Protein AF-A0A3D0D3C8-F1 (afdb_monomer)

Sequence (111 aa):
MSIRLHAALQASDAPSAVHELEALLAEWPAEREQAAIHYALSCLQSDSERFLPHAARAAQLYRDVYQQTGMIEYRQYYEELTGIILADPPALPPPPEVVTTHTVDLEALLA

Structure (mmCIF, N/CA/C/O backbone):
data_AF-A0A3D0D3C8-F1
#
_entry.id   AF-A0A3D0D3C8-F1
#
loop_
_atom_site.group_PDB
_atom_site.id
_atom_site.type_symbol
_atom_site.label_atom_id
_atom_site.label_alt_id
_atom_site.label_comp_id
_atom_site.label_asym_id
_atom_site.label_entity_id
_atom_site.label_seq_id
_atom_site.pdbx_PDB_ins_code
_atom_site.Cartn_x
_atom_site.Cartn_y
_atom_site.Cartn_z
_atom_site.occupancy
_atom_site.B_iso_or_equiv
_atom_site.auth_seq_id
_atom_site.auth_comp_id
_atom_site.auth_asym_id
_atom_site.auth_atom_id
_atom_site.pdbx_PDB_model_num
ATOM 1 N N . MET A 1 1 ? 2.293 -7.209 6.110 1.00 53.44 1 MET A N 1
ATOM 2 C CA . MET A 1 1 ? 3.209 -7.331 4.952 1.00 53.44 1 MET A CA 1
ATOM 3 C C . MET A 1 1 ? 3.513 -8.809 4.725 1.00 53.44 1 MET A C 1
ATOM 5 O O . MET A 1 1 ? 3.899 -9.472 5.679 1.00 53.44 1 MET A O 1
ATOM 9 N N . SER A 1 2 ? 3.260 -9.356 3.531 1.00 59.09 2 SER A N 1
ATOM 10 C CA . SER A 1 2 ? 3.400 -10.801 3.271 1.00 59.09 2 SER A CA 1
ATOM 11 C C . SER A 1 2 ? 4.872 -11.186 3.068 1.00 59.09 2 SER A C 1
ATOM 13 O O . SER A 1 2 ? 5.560 -10.572 2.257 1.00 59.09 2 SER A O 1
ATOM 15 N N . ILE A 1 3 ? 5.352 -12.212 3.781 1.00 59.50 3 ILE A N 1
ATOM 16 C CA . ILE A 1 3 ? 6.746 -12.716 3.756 1.00 59.50 3 ILE A CA 1
ATOM 17 C C . ILE A 1 3 ? 7.234 -12.994 2.323 1.00 59.50 3 ILE A C 1
ATOM 19 O O . ILE A 1 3 ? 8.406 -12.805 2.008 1.00 59.50 3 ILE A O 1
ATOM 23 N N . ARG A 1 4 ? 6.318 -13.383 1.430 1.00 57.03 4 ARG A N 1
ATOM 24 C CA . ARG A 1 4 ? 6.607 -13.676 0.019 1.00 57.03 4 ARG A CA 1
ATOM 25 C C . ARG A 1 4 ? 7.023 -12.447 -0.789 1.00 57.03 4 ARG A C 1
ATOM 27 O O . ARG A 1 4 ? 7.911 -12.560 -1.621 1.00 57.03 4 ARG A O 1
ATOM 34 N N . LEU A 1 5 ? 6.444 -11.279 -0.502 1.00 64.00 5 LEU A N 1
ATOM 35 C CA . LEU A 1 5 ? 6.816 -10.025 -1.163 1.00 64.00 5 LEU A CA 1
ATOM 36 C C . LEU A 1 5 ? 8.250 -9.623 -0.795 1.00 64.00 5 LEU A C 1
ATOM 38 O O . LEU A 1 5 ? 9.022 -9.195 -1.643 1.00 64.00 5 LEU A O 1
ATOM 42 N N . HIS A 1 6 ? 8.621 -9.818 0.472 1.00 64.44 6 HIS A N 1
ATOM 43 C CA . HIS A 1 6 ? 9.976 -9.545 0.944 1.00 64.44 6 HIS A CA 1
ATOM 44 C C . HIS A 1 6 ? 10.996 -10.518 0.337 1.00 64.44 6 HIS A C 1
ATOM 46 O O . HIS A 1 6 ? 12.092 -10.108 -0.026 1.00 64.44 6 HIS A O 1
ATOM 52 N N . ALA A 1 7 ? 10.617 -11.790 0.176 1.00 59.72 7 ALA A N 1
ATOM 53 C CA . ALA A 1 7 ? 11.455 -12.789 -0.479 1.00 59.72 7 ALA A CA 1
ATOM 54 C C . ALA A 1 7 ? 11.702 -12.466 -1.965 1.00 59.72 7 ALA A C 1
ATOM 56 O O . ALA A 1 7 ? 12.848 -12.525 -2.402 1.00 59.72 7 ALA A O 1
ATOM 57 N N . ALA A 1 8 ? 10.665 -12.064 -2.711 1.00 61.88 8 ALA A N 1
ATOM 58 C CA . ALA A 1 8 ? 10.795 -11.662 -4.118 1.00 61.88 8 ALA A CA 1
ATOM 59 C C . ALA A 1 8 ? 11.694 -10.421 -4.285 1.00 61.88 8 ALA A C 1
ATOM 61 O O . ALA A 1 8 ? 12.558 -10.376 -5.155 1.00 61.88 8 ALA A O 1
ATOM 62 N N . LEU A 1 9 ? 11.559 -9.435 -3.390 1.00 65.12 9 LEU A N 1
ATOM 63 C CA . LEU A 1 9 ? 12.373 -8.214 -3.421 1.00 65.12 9 LEU A CA 1
ATOM 64 C C . LEU A 1 9 ? 13.853 -8.436 -3.059 1.00 65.12 9 LEU A C 1
ATOM 66 O O . LEU A 1 9 ? 14.688 -7.628 -3.454 1.00 65.12 9 LEU A O 1
ATOM 70 N N . GLN A 1 10 ? 14.199 -9.490 -2.310 1.00 65.19 10 GLN A N 1
ATOM 71 C CA . GLN A 1 10 ? 15.587 -9.758 -1.899 1.00 65.19 10 GLN A CA 1
ATOM 72 C C . GLN A 1 10 ? 16.373 -10.671 -2.852 1.00 65.19 10 GLN A C 1
ATOM 74 O O . GLN A 1 10 ? 17.597 -10.735 -2.741 1.00 65.19 10 GLN A O 1
ATOM 79 N N . ALA A 1 11 ? 15.706 -11.382 -3.764 1.00 59.28 11 ALA A N 1
ATOM 80 C CA . ALA A 1 11 ? 16.341 -12.409 -4.595 1.00 59.28 11 ALA A CA 1
ATOM 81 C C . ALA A 1 11 ? 16.587 -11.992 -6.057 1.00 59.28 11 ALA A C 1
ATOM 83 O O . ALA A 1 11 ? 17.329 -12.683 -6.756 1.00 59.28 11 ALA A O 1
ATOM 84 N N . SER A 1 12 ? 15.999 -10.883 -6.513 1.00 60.97 12 SER A N 1
ATOM 85 C CA . SER A 1 12 ? 15.850 -10.598 -7.945 1.00 60.97 12 SER A CA 1
ATOM 86 C C . SER A 1 12 ? 16.556 -9.309 -8.375 1.00 60.97 12 SER A C 1
ATOM 88 O O . SER A 1 12 ? 16.616 -8.327 -7.632 1.00 60.97 12 SER A O 1
ATOM 90 N N . ASP A 1 13 ? 17.088 -9.294 -9.602 1.00 75.12 13 ASP A N 1
ATOM 91 C CA . ASP A 1 13 ? 17.476 -8.041 -10.251 1.00 75.12 13 ASP A CA 1
ATOM 92 C C . ASP A 1 13 ? 16.228 -7.176 -10.524 1.00 75.12 13 ASP A C 1
ATOM 94 O O . ASP A 1 13 ? 15.104 -7.678 -10.599 1.00 75.12 13 ASP A O 1
ATOM 98 N N . ALA A 1 14 ? 16.397 -5.851 -10.620 1.00 72.56 14 ALA A N 1
ATOM 99 C CA . ALA A 1 14 ? 15.264 -4.923 -10.712 1.00 72.56 14 ALA A CA 1
ATOM 100 C C . ALA A 1 14 ? 14.261 -5.263 -11.844 1.00 72.56 14 ALA A C 1
ATOM 102 O O . ALA A 1 14 ? 13.056 -5.175 -11.600 1.00 72.56 14 ALA A O 1
ATOM 103 N N . PRO A 1 15 ? 14.689 -5.694 -13.050 1.00 78.06 15 PRO A N 1
ATOM 104 C CA . PRO A 1 15 ? 13.762 -6.116 -14.100 1.00 78.06 15 PRO A CA 1
ATOM 105 C C . PRO A 1 15 ? 12.967 -7.382 -13.753 1.00 78.06 15 PRO A C 1
ATOM 107 O O . PRO A 1 15 ? 11.762 -7.420 -14.008 1.00 78.06 15 PRO A O 1
ATOM 110 N N . SER A 1 16 ? 13.604 -8.399 -13.161 1.00 81.81 16 SER A N 1
ATOM 111 C CA . SER A 1 16 ? 12.911 -9.639 -12.778 1.00 81.81 16 SER A CA 1
ATOM 112 C C . SER A 1 16 ? 11.934 -9.397 -11.631 1.00 81.81 16 SER A C 1
ATOM 114 O O . SER A 1 16 ? 10.804 -9.878 -11.678 1.00 81.81 16 SER A O 1
ATOM 116 N N . ALA A 1 17 ? 12.314 -8.562 -10.659 1.00 82.25 17 ALA A N 1
ATOM 117 C CA . ALA A 1 17 ? 11.433 -8.166 -9.564 1.00 82.25 17 ALA A CA 1
ATOM 118 C C . ALA A 1 17 ? 10.166 -7.456 -10.075 1.00 82.25 17 ALA A C 1
ATOM 120 O O . ALA A 1 17 ? 9.064 -7.762 -9.625 1.00 82.25 17 ALA A O 1
ATOM 121 N N . VAL A 1 18 ? 10.295 -6.546 -11.050 1.00 86.44 18 VAL A N 1
ATOM 122 C CA . VAL A 1 18 ? 9.131 -5.890 -11.674 1.00 86.44 18 VAL A CA 1
ATOM 123 C C . VAL A 1 18 ? 8.224 -6.915 -12.350 1.00 86.44 18 VAL A C 1
ATOM 125 O O . VAL A 1 18 ? 7.013 -6.869 -12.148 1.00 86.44 18 VAL A O 1
ATOM 128 N N . HIS A 1 19 ? 8.792 -7.857 -13.107 1.00 86.62 19 HIS A N 1
ATOM 129 C CA . HIS A 1 19 ? 8.007 -8.880 -13.797 1.00 86.62 19 HIS A CA 1
ATOM 130 C C . HIS A 1 19 ? 7.235 -9.785 -12.823 1.00 86.62 19 HIS A C 1
ATOM 132 O O . HIS A 1 19 ? 6.050 -10.049 -13.027 1.00 86.62 19 HIS A O 1
ATOM 138 N N . GLU A 1 20 ? 7.878 -10.219 -11.736 1.00 87.62 20 GLU A N 1
ATOM 139 C CA . GLU A 1 20 ? 7.231 -11.016 -10.689 1.00 87.62 20 GLU A CA 1
ATOM 140 C C . GLU A 1 20 ? 6.102 -10.243 -9.994 1.00 87.62 20 GLU A C 1
ATOM 142 O O . GLU A 1 20 ? 5.015 -10.779 -9.783 1.00 87.62 20 GLU A O 1
ATOM 147 N N . LEU A 1 21 ? 6.323 -8.966 -9.673 1.00 88.31 21 LEU A N 1
ATOM 148 C CA . LEU A 1 21 ? 5.308 -8.117 -9.047 1.00 88.31 21 LEU A CA 1
ATOM 149 C C . LEU A 1 21 ? 4.117 -7.852 -9.978 1.00 88.31 21 LEU A C 1
ATOM 151 O O . LEU A 1 21 ? 2.973 -7.883 -9.528 1.00 88.31 21 LEU A O 1
ATOM 155 N N . GLU A 1 22 ? 4.359 -7.631 -11.272 1.00 89.38 22 GLU A N 1
ATOM 156 C CA . GLU A 1 22 ? 3.294 -7.507 -12.275 1.00 89.38 22 GLU A CA 1
ATOM 157 C C . GLU A 1 22 ? 2.475 -8.807 -12.387 1.00 89.38 22 GLU A C 1
ATOM 159 O O . GLU A 1 22 ? 1.247 -8.748 -12.476 1.00 89.38 22 GLU A O 1
ATOM 164 N N . ALA A 1 23 ? 3.115 -9.979 -12.309 1.00 90.50 23 ALA A N 1
ATOM 165 C CA . ALA A 1 23 ? 2.410 -11.263 -12.285 1.00 90.50 23 ALA A CA 1
ATOM 166 C C . ALA A 1 23 ? 1.549 -11.430 -11.017 1.00 90.50 23 ALA A C 1
ATOM 168 O O . ALA A 1 23 ? 0.394 -11.858 -11.099 1.00 90.50 23 ALA A O 1
ATOM 169 N N . LEU A 1 24 ? 2.069 -11.022 -9.854 1.00 90.12 24 LEU A N 1
ATOM 170 C CA . LEU A 1 24 ? 1.340 -11.083 -8.584 1.00 90.12 24 LEU A CA 1
ATOM 171 C C . LEU A 1 24 ? 0.085 -10.198 -8.568 1.00 90.12 24 LEU A C 1
ATOM 173 O O . LEU A 1 24 ? -0.891 -10.563 -7.913 1.00 90.12 24 LEU A O 1
ATOM 177 N N . LEU A 1 25 ? 0.056 -9.082 -9.312 1.00 90.12 25 LEU A N 1
ATOM 178 C CA . LEU A 1 25 ? -1.155 -8.253 -9.440 1.00 90.12 25 LEU A CA 1
ATOM 179 C C . LEU A 1 25 ? -2.334 -9.019 -10.054 1.00 90.12 25 LEU A C 1
ATOM 181 O O . LEU A 1 25 ? -3.483 -8.764 -9.692 1.00 90.12 25 LEU A O 1
ATOM 185 N N . ALA A 1 26 ? -2.062 -9.940 -10.981 1.00 88.88 26 ALA A N 1
ATOM 186 C CA . ALA 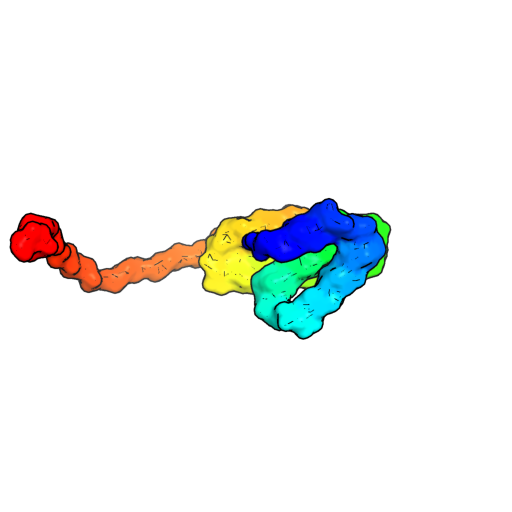A 1 26 ? -3.096 -10.755 -11.613 1.00 88.88 26 ALA A CA 1
ATOM 187 C C . ALA A 1 26 ? -3.553 -11.909 -10.710 1.00 88.88 26 ALA A C 1
ATOM 189 O O . ALA A 1 26 ? -4.718 -12.305 -10.748 1.00 88.88 26 ALA A O 1
ATOM 190 N N . GLU A 1 27 ? -2.643 -12.447 -9.901 1.00 92.06 27 GLU A N 1
ATOM 191 C CA . GLU A 1 27 ? -2.929 -13.588 -9.036 1.00 92.06 27 GLU A CA 1
ATOM 192 C C . GLU A 1 27 ? -3.671 -13.170 -7.760 1.00 92.06 27 GLU A C 1
ATOM 194 O O . GLU A 1 27 ? -4.510 -13.924 -7.261 1.00 92.06 27 GLU A O 1
ATOM 199 N N . TRP A 1 28 ? -3.348 -12.001 -7.193 1.00 90.44 28 TRP A N 1
ATOM 200 C CA . TRP A 1 28 ? -3.796 -11.601 -5.855 1.00 90.44 28 TRP A CA 1
ATOM 201 C C . TRP A 1 28 ? -4.738 -10.387 -5.928 1.00 90.44 28 TRP A C 1
ATOM 203 O O . TRP A 1 28 ? -4.288 -9.239 -5.932 1.00 90.44 28 TRP A O 1
ATOM 213 N N . PRO A 1 29 ? -6.067 -10.610 -5.964 1.00 89.19 29 PRO A N 1
ATOM 214 C CA . PRO A 1 29 ? -7.040 -9.546 -6.207 1.00 89.19 29 PRO A CA 1
ATOM 215 C C . PRO A 1 29 ? -7.411 -8.729 -4.962 1.00 89.19 29 PRO A C 1
ATOM 217 O O . PRO A 1 29 ? -8.131 -7.741 -5.073 1.00 89.19 29 PRO A O 1
ATOM 220 N N . ALA A 1 30 ? -6.993 -9.154 -3.771 1.00 90.12 30 ALA A N 1
ATOM 221 C CA . ALA A 1 30 ? -7.403 -8.519 -2.527 1.00 90.12 30 ALA A CA 1
ATOM 222 C C . ALA A 1 30 ? -6.713 -7.153 -2.327 1.00 90.12 30 ALA A C 1
ATOM 224 O O . ALA A 1 30 ? -5.542 -6.968 -2.654 1.00 90.12 30 ALA A O 1
ATOM 225 N N . GLU A 1 31 ? -7.461 -6.174 -1.801 1.00 89.06 31 GLU A N 1
ATOM 226 C CA . GLU A 1 31 ? -7.056 -4.757 -1.774 1.00 89.06 31 GLU A CA 1
ATOM 227 C C . GLU A 1 31 ? -5.742 -4.523 -1.018 1.00 89.06 31 GLU A C 1
ATOM 229 O O . GLU A 1 31 ? -4.916 -3.712 -1.435 1.00 89.06 31 GLU A O 1
ATOM 234 N N . ARG A 1 32 ? -5.521 -5.261 0.078 1.00 89.00 32 ARG A N 1
ATOM 235 C CA . ARG A 1 32 ? -4.317 -5.138 0.915 1.00 89.00 32 ARG A CA 1
ATOM 236 C C . ARG A 1 32 ? -3.079 -5.640 0.180 1.00 89.00 32 ARG A C 1
ATOM 238 O O . ARG A 1 32 ? -2.021 -5.014 0.243 1.00 89.00 32 ARG A O 1
ATOM 245 N N . GLU A 1 33 ? -3.213 -6.770 -0.500 1.00 90.88 33 GLU A N 1
ATOM 246 C CA . GLU A 1 33 ? -2.180 -7.379 -1.324 1.00 90.88 33 GLU A CA 1
ATOM 247 C C . GLU A 1 33 ? -1.858 -6.483 -2.520 1.00 90.88 33 GLU A C 1
ATOM 249 O O . GLU A 1 33 ? -0.688 -6.168 -2.740 1.00 90.88 33 GLU A O 1
ATOM 254 N N . GLN A 1 34 ? -2.879 -5.987 -3.225 1.00 93.94 34 GLN A N 1
ATOM 255 C CA . GLN A 1 34 ? -2.690 -5.051 -4.333 1.00 93.94 34 GLN A CA 1
ATOM 256 C C . GLN A 1 34 ? -1.986 -3.766 -3.886 1.00 93.94 34 GLN A C 1
ATOM 258 O O . GLN A 1 34 ? -1.061 -3.321 -4.568 1.00 93.94 34 GLN A O 1
ATOM 263 N N . ALA A 1 35 ? -2.360 -3.190 -2.736 1.00 93.06 35 ALA A N 1
ATOM 264 C CA . ALA A 1 35 ? -1.711 -1.992 -2.200 1.00 93.06 35 ALA A CA 1
ATOM 265 C C . ALA A 1 35 ? -0.209 -2.218 -1.989 1.00 93.06 35 ALA A C 1
ATOM 267 O O . ALA A 1 35 ? 0.612 -1.414 -2.430 1.00 93.06 35 ALA A O 1
ATOM 268 N N . ALA A 1 36 ? 0.149 -3.352 -1.380 1.00 91.56 36 ALA A N 1
ATOM 269 C CA . ALA A 1 36 ? 1.537 -3.710 -1.113 1.00 91.56 36 ALA A CA 1
ATOM 270 C C . ALA A 1 36 ? 2.344 -3.964 -2.398 1.00 91.56 36 ALA A C 1
ATOM 272 O O . ALA A 1 36 ? 3.508 -3.571 -2.475 1.00 91.56 36 ALA A O 1
ATOM 273 N N . ILE A 1 37 ? 1.739 -4.587 -3.414 1.00 92.38 37 ILE A N 1
ATOM 274 C CA . ILE A 1 37 ? 2.407 -4.856 -4.695 1.00 92.38 37 ILE A CA 1
ATOM 275 C C . ILE A 1 37 ? 2.624 -3.554 -5.480 1.00 92.38 37 ILE A C 1
ATOM 277 O O . ILE A 1 37 ? 3.731 -3.303 -5.957 1.00 92.38 37 ILE A O 1
ATOM 281 N N . HIS A 1 38 ? 1.610 -2.685 -5.572 1.00 93.00 38 HIS A N 1
ATOM 282 C CA . HIS A 1 38 ? 1.756 -1.366 -6.198 1.00 93.00 38 HIS A CA 1
ATOM 283 C C . HIS A 1 38 ? 2.787 -0.495 -5.468 1.00 93.00 38 HIS A C 1
ATOM 285 O O . HIS A 1 38 ? 3.586 0.180 -6.115 1.00 93.00 38 HIS A O 1
ATOM 291 N N . TYR A 1 39 ? 2.817 -0.556 -4.136 1.00 91.38 39 TYR A N 1
ATOM 292 C CA . TYR A 1 39 ? 3.828 0.122 -3.333 1.00 91.38 39 TYR A CA 1
ATOM 293 C C . TYR A 1 39 ? 5.240 -0.367 -3.681 1.00 91.38 39 TYR A C 1
ATOM 295 O O . TYR A 1 39 ? 6.102 0.438 -4.030 1.00 91.38 39 TYR A O 1
ATOM 303 N N . ALA A 1 40 ? 5.45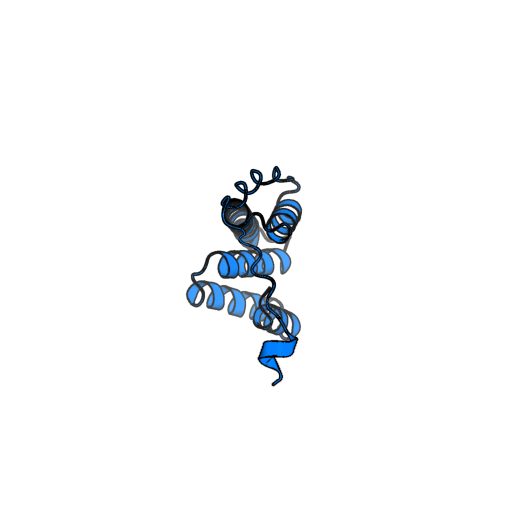5 -1.685 -3.694 1.00 90.00 40 ALA A N 1
ATOM 304 C CA . ALA A 1 40 ? 6.744 -2.276 -4.046 1.00 90.00 40 ALA A CA 1
ATOM 305 C C . ALA A 1 40 ? 7.200 -1.880 -5.461 1.00 90.00 40 ALA A C 1
ATOM 307 O O . ALA A 1 40 ? 8.356 -1.506 -5.651 1.00 90.00 40 ALA A O 1
ATOM 308 N N . LEU A 1 41 ? 6.282 -1.886 -6.435 1.00 89.19 41 LEU A N 1
ATOM 309 C CA . LEU A 1 41 ? 6.554 -1.431 -7.803 1.00 89.19 41 LEU A CA 1
ATOM 310 C C . LEU A 1 41 ? 6.978 0.043 -7.852 1.00 89.19 41 LEU A C 1
ATOM 312 O O . LEU A 1 41 ? 7.874 0.385 -8.618 1.00 89.19 41 LEU A O 1
ATOM 316 N N . SER A 1 42 ? 6.391 0.903 -7.015 1.00 88.50 42 SER A N 1
ATOM 317 C CA . SER A 1 42 ? 6.788 2.315 -6.939 1.00 88.50 42 SER A CA 1
ATOM 318 C C . SER A 1 42 ? 8.176 2.523 -6.321 1.00 88.50 42 SER A C 1
ATOM 320 O O . SER A 1 42 ? 8.910 3.404 -6.760 1.00 88.50 42 SER A O 1
ATOM 322 N N . CYS A 1 43 ? 8.573 1.683 -5.359 1.00 85.00 43 CYS A N 1
ATOM 323 C CA . CYS A 1 43 ? 9.876 1.780 -4.698 1.00 85.00 43 CYS A CA 1
ATOM 324 C C . CYS A 1 43 ? 11.045 1.298 -5.572 1.00 85.00 43 CYS A C 1
ATOM 326 O O . CYS A 1 43 ? 12.175 1.733 -5.365 1.00 85.00 43 CYS A O 1
ATOM 328 N N . LEU A 1 44 ? 10.807 0.384 -6.520 1.00 80.00 44 LEU A N 1
ATOM 329 C CA . LEU A 1 44 ? 11.880 -0.207 -7.329 1.00 80.00 44 LEU A CA 1
ATOM 330 C C . LEU A 1 44 ? 12.491 0.773 -8.340 1.00 80.00 44 LEU A C 1
ATOM 332 O O . LEU A 1 44 ? 13.670 0.637 -8.666 1.00 80.00 44 LEU A O 1
ATOM 336 N N . GLN A 1 45 ? 11.722 1.747 -8.839 1.00 68.88 45 GLN A N 1
ATOM 337 C CA . GLN A 1 45 ? 12.207 2.778 -9.765 1.00 68.88 45 GLN A CA 1
ATOM 338 C C . GLN A 1 45 ? 11.426 4.090 -9.603 1.00 68.88 45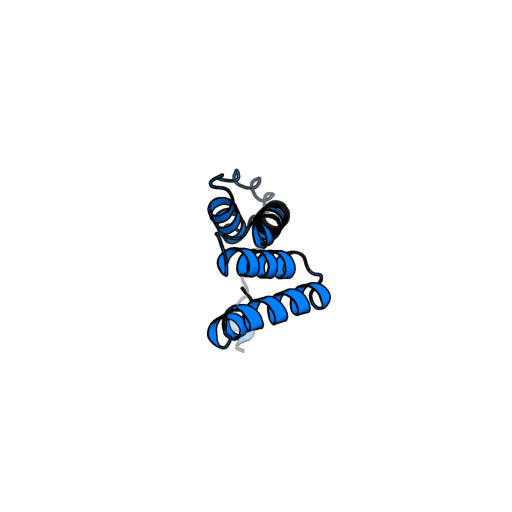 GLN A C 1
ATOM 340 O O . GLN A 1 45 ? 10.594 4.446 -10.439 1.00 68.88 45 GLN A O 1
ATOM 345 N N . SER A 1 46 ? 11.740 4.836 -8.543 1.00 63.41 46 SER A N 1
ATOM 346 C CA . SER A 1 46 ? 11.070 6.096 -8.185 1.00 63.41 46 SER A CA 1
ATOM 347 C C . SER A 1 46 ? 11.182 7.216 -9.234 1.00 63.41 46 SER A C 1
ATOM 349 O O . SER A 1 46 ? 10.416 8.170 -9.173 1.00 63.41 46 SER A O 1
ATOM 351 N N . ASP A 1 47 ? 12.115 7.109 -10.188 1.00 66.19 47 ASP A N 1
ATOM 352 C CA . ASP A 1 47 ? 12.434 8.154 -11.181 1.00 66.19 47 ASP A CA 1
ATOM 353 C C . ASP A 1 47 ? 11.851 7.882 -12.583 1.00 66.19 47 ASP A C 1
ATOM 355 O O . ASP A 1 47 ? 12.049 8.661 -13.515 1.00 66.19 47 ASP A O 1
ATOM 359 N N . SER A 1 48 ? 11.146 6.759 -12.777 1.00 71.44 48 SER A N 1
ATOM 360 C CA . SER A 1 48 ? 10.556 6.435 -14.079 1.00 71.44 48 SER A CA 1
ATOM 361 C C . SER A 1 48 ? 9.081 6.822 -14.121 1.00 71.44 48 SER A C 1
ATOM 363 O O . SER A 1 48 ? 8.282 6.342 -13.315 1.00 71.44 48 SER A O 1
ATOM 365 N N . GLU A 1 49 ? 8.685 7.599 -15.133 1.00 81.12 49 GLU A N 1
ATOM 366 C CA . GLU A 1 49 ? 7.279 7.960 -15.384 1.00 81.12 49 GLU A CA 1
ATOM 367 C C . GLU A 1 49 ? 6.363 6.728 -15.483 1.00 81.12 49 GLU A C 1
ATOM 369 O O . GLU A 1 49 ? 5.178 6.798 -15.156 1.00 81.12 49 GLU A O 1
ATOM 374 N N . ARG A 1 50 ? 6.929 5.571 -15.858 1.00 81.38 50 ARG A N 1
ATOM 375 C CA . ARG A 1 50 ? 6.241 4.274 -15.882 1.00 81.38 50 ARG A CA 1
ATOM 376 C C . ARG A 1 50 ? 5.684 3.858 -14.515 1.00 81.38 50 ARG A C 1
ATOM 378 O O . ARG A 1 50 ? 4.640 3.213 -14.480 1.00 81.38 50 ARG A O 1
ATOM 385 N N . PHE A 1 51 ? 6.348 4.202 -13.410 1.00 81.94 51 PHE A N 1
ATOM 386 C CA . PHE A 1 51 ? 5.977 3.733 -12.067 1.00 81.94 51 PHE A CA 1
ATOM 387 C C . PHE A 1 51 ? 5.176 4.754 -11.248 1.00 81.94 51 PHE A C 1
ATOM 389 O O . PHE A 1 51 ? 4.573 4.382 -10.239 1.00 81.94 51 PHE A O 1
ATOM 396 N N . LEU A 1 52 ? 5.049 6.000 -11.724 1.00 84.75 52 LEU A N 1
ATOM 397 C CA . LEU A 1 52 ? 4.181 7.020 -11.115 1.00 84.75 52 LEU A CA 1
ATOM 398 C C . LEU A 1 52 ? 2.725 6.549 -10.903 1.00 84.75 52 LEU A C 1
ATOM 400 O O . LEU A 1 52 ? 2.178 6.789 -9.822 1.00 84.75 52 LEU A O 1
ATOM 404 N N . PRO A 1 53 ? 2.081 5.828 -11.848 1.00 91.19 53 PRO A N 1
ATOM 405 C CA . PRO A 1 53 ? 0.727 5.320 -11.633 1.00 91.19 53 PRO A CA 1
ATOM 406 C C . PRO A 1 53 ? 0.633 4.306 -10.485 1.00 91.19 53 PRO A C 1
ATOM 408 O O . PRO A 1 53 ? -0.410 4.214 -9.837 1.00 91.19 53 PRO A O 1
ATOM 411 N N . HIS A 1 54 ? 1.708 3.559 -10.201 1.00 91.06 54 HIS A N 1
ATOM 412 C CA . HIS A 1 54 ? 1.722 2.582 -9.111 1.00 91.06 54 HIS A CA 1
ATOM 413 C C . HIS A 1 54 ? 1.720 3.270 -7.744 1.00 91.06 54 HIS A C 1
ATOM 415 O O . HIS A 1 54 ? 0.963 2.848 -6.872 1.00 91.06 54 HIS A O 1
ATOM 421 N N . ALA A 1 55 ? 2.463 4.370 -7.580 1.00 90.06 55 ALA A N 1
ATOM 422 C CA . ALA A 1 55 ? 2.429 5.170 -6.354 1.00 90.06 55 ALA A CA 1
ATOM 423 C C . ALA A 1 55 ? 1.018 5.726 -6.084 1.00 90.06 55 ALA A C 1
ATOM 425 O O . ALA A 1 55 ? 0.480 5.569 -4.987 1.00 90.06 55 ALA A O 1
ATOM 426 N N . ALA A 1 56 ? 0.373 6.295 -7.110 1.00 92.50 56 ALA A N 1
ATOM 427 C CA . ALA A 1 56 ? -0.991 6.813 -6.996 1.00 92.50 56 ALA A CA 1
ATOM 428 C C . ALA A 1 56 ? -2.004 5.709 -6.643 1.00 92.50 56 ALA A C 1
ATOM 430 O O . ALA A 1 56 ? -2.872 5.902 -5.787 1.00 92.50 56 ALA A O 1
ATOM 431 N N . ARG A 1 57 ? -1.879 4.531 -7.270 1.00 95.12 57 ARG A N 1
ATOM 432 C CA . ARG A 1 57 ? -2.769 3.396 -7.005 1.00 95.12 57 ARG A CA 1
ATOM 433 C C . ARG A 1 57 ? -2.571 2.817 -5.604 1.00 95.12 57 ARG A C 1
ATOM 435 O O . ARG A 1 57 ? -3.561 2.535 -4.933 1.00 95.12 57 ARG A O 1
ATOM 442 N N . ALA A 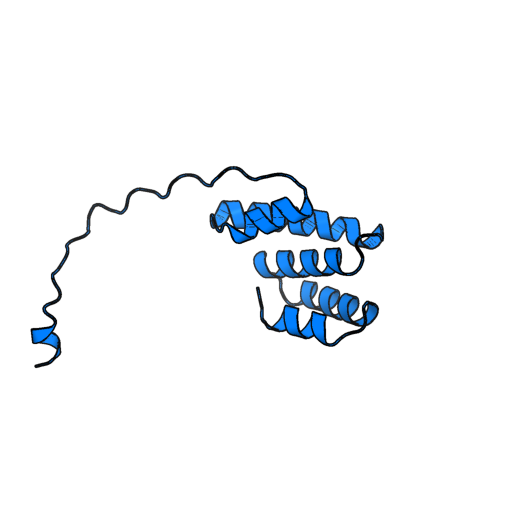1 58 ? -1.326 2.680 -5.149 1.00 94.44 58 ALA A N 1
ATOM 443 C CA . ALA A 1 58 ? -1.013 2.241 -3.792 1.00 94.44 58 ALA A CA 1
ATOM 444 C C . ALA A 1 58 ? -1.570 3.215 -2.747 1.00 94.44 58 ALA A C 1
ATOM 446 O O . ALA A 1 58 ? -2.221 2.780 -1.801 1.00 94.44 58 ALA A O 1
ATOM 447 N N . ALA A 1 59 ? -1.395 4.526 -2.950 1.00 93.94 59 ALA A N 1
ATOM 448 C CA . ALA A 1 59 ? -1.933 5.543 -2.052 1.00 93.94 59 ALA A CA 1
ATOM 449 C C . ALA A 1 59 ? -3.463 5.461 -1.957 1.00 93.94 59 ALA A C 1
ATOM 451 O O . ALA A 1 59 ? -4.020 5.468 -0.860 1.00 93.94 59 ALA A O 1
ATOM 452 N N . GLN A 1 60 ? -4.156 5.316 -3.089 1.00 95.62 60 GLN A N 1
ATOM 453 C CA . GLN A 1 60 ? -5.607 5.134 -3.078 1.00 95.62 60 GLN A CA 1
ATOM 454 C C . GLN A 1 60 ? -6.016 3.907 -2.252 1.00 95.62 60 GLN A C 1
ATOM 456 O O . GLN A 1 60 ? -6.835 4.028 -1.345 1.00 95.62 60 GLN A O 1
ATOM 461 N N . LEU A 1 61 ? -5.403 2.750 -2.514 1.00 95.38 61 LEU A N 1
ATOM 462 C CA . LEU A 1 61 ? -5.740 1.514 -1.809 1.00 95.38 61 LEU A CA 1
ATOM 463 C C . LEU A 1 61 ? -5.425 1.605 -0.309 1.00 95.38 61 LEU A C 1
ATOM 465 O O . LEU A 1 61 ? -6.235 1.181 0.509 1.00 95.38 61 LEU A O 1
ATOM 469 N N . TYR A 1 62 ? -4.297 2.200 0.084 1.00 94.38 62 TYR A N 1
ATOM 470 C CA . TYR A 1 62 ? -3.980 2.385 1.501 1.00 94.38 62 TYR A CA 1
ATOM 471 C C . TYR A 1 62 ? -4.960 3.313 2.213 1.00 94.38 62 TYR A C 1
ATOM 473 O O . TYR A 1 62 ? -5.333 3.034 3.354 1.00 94.38 62 TYR A O 1
ATOM 481 N N . ARG A 1 63 ? -5.436 4.368 1.545 1.00 93.56 63 ARG A N 1
ATOM 482 C CA . ARG A 1 63 ? -6.503 5.213 2.084 1.00 93.56 63 ARG A CA 1
ATOM 483 C C . ARG A 1 63 ? -7.790 4.417 2.293 1.00 93.56 63 ARG A C 1
ATOM 485 O O . ARG A 1 63 ? -8.380 4.516 3.367 1.00 93.56 63 ARG A O 1
A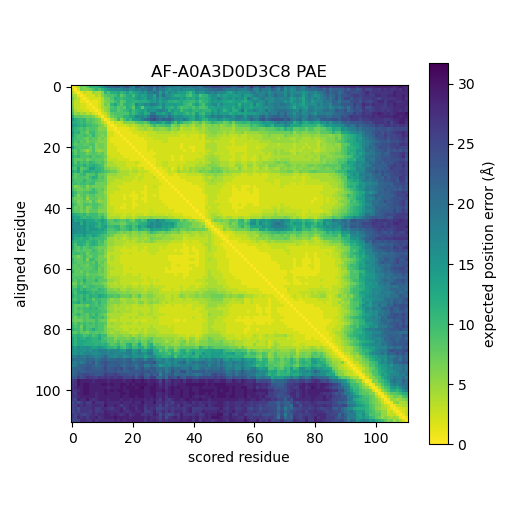TOM 492 N N . ASP A 1 64 ? -8.204 3.638 1.299 1.00 92.62 64 ASP A N 1
ATOM 493 C CA . ASP A 1 64 ? -9.452 2.871 1.350 1.00 92.62 64 ASP A CA 1
ATOM 494 C C . ASP A 1 64 ? -9.396 1.808 2.462 1.00 92.62 64 ASP A C 1
ATOM 496 O O . ASP A 1 64 ? -10.291 1.726 3.308 1.00 92.62 64 ASP A O 1
ATOM 500 N N . VAL A 1 65 ? -8.290 1.065 2.555 1.00 91.56 65 VAL A N 1
ATOM 501 C CA . VAL A 1 65 ? -8.080 0.066 3.615 1.00 91.56 65 VAL A CA 1
ATOM 502 C C . VAL A 1 65 ? -7.983 0.726 4.997 1.00 91.56 65 VAL A C 1
ATOM 504 O O . VAL A 1 65 ? -8.513 0.191 5.977 1.00 91.56 65 VAL A O 1
ATOM 507 N N . TYR A 1 66 ? -7.343 1.893 5.111 1.00 91.56 66 TYR A N 1
ATOM 508 C CA . TYR A 1 66 ? -7.279 2.637 6.372 1.00 91.56 66 TYR A CA 1
ATOM 509 C C . TYR A 1 66 ? -8.668 3.069 6.846 1.00 91.56 66 TYR A C 1
ATOM 511 O O . TYR A 1 66 ? -8.990 2.903 8.020 1.00 91.56 66 TYR A O 1
ATOM 519 N N . GLN A 1 67 ? -9.522 3.550 5.942 1.00 89.56 67 GLN A N 1
ATOM 520 C CA . GLN A 1 67 ? -10.896 3.933 6.279 1.00 89.56 67 GLN A CA 1
ATOM 521 C C . GLN A 1 67 ? -11.733 2.750 6.778 1.00 89.56 67 GLN A C 1
ATOM 523 O O . GLN A 1 67 ? -12.583 2.928 7.648 1.00 89.56 67 GLN A O 1
ATOM 528 N N . GLN A 1 68 ? -11.485 1.547 6.257 1.00 88.31 68 GLN A N 1
ATOM 529 C CA . GLN A 1 68 ? -12.196 0.337 6.673 1.00 88.31 68 GLN A CA 1
ATOM 530 C C . GLN A 1 68 ? -11.687 -0.233 8.007 1.00 88.31 68 GLN A C 1
ATOM 532 O O . GLN A 1 68 ? -12.460 -0.814 8.764 1.00 88.31 68 GLN A O 1
ATOM 537 N N . THR A 1 69 ? -10.383 -0.128 8.276 1.00 87.62 69 THR A N 1
ATOM 538 C CA . THR A 1 69 ? -9.724 -0.884 9.359 1.00 87.62 69 THR A CA 1
ATOM 539 C C . THR A 1 69 ? -9.215 -0.027 10.511 1.00 87.62 69 THR A C 1
ATOM 541 O O . THR A 1 69 ? -9.011 -0.546 11.605 1.00 87.62 69 THR A O 1
ATOM 544 N N . GLY A 1 70 ? -8.948 1.258 10.271 1.00 86.56 70 GLY A N 1
ATOM 545 C CA . GLY A 1 70 ? -8.283 2.152 11.217 1.00 86.56 70 GLY A CA 1
ATOM 546 C C . GLY A 1 70 ? -6.823 1.795 11.529 1.00 86.56 70 GLY A C 1
ATOM 547 O O . GLY A 1 70 ? -6.243 2.385 12.437 1.00 86.56 70 GLY A O 1
ATOM 548 N N . MET A 1 71 ? -6.216 0.840 10.812 1.00 88.31 71 MET A N 1
ATOM 549 C CA . MET A 1 71 ? -4.852 0.371 11.089 1.00 88.31 71 MET A CA 1
ATOM 550 C C . MET A 1 71 ? -3.803 1.421 10.703 1.00 88.31 71 MET A C 1
ATOM 552 O O . MET A 1 71 ? -3.724 1.852 9.551 1.00 88.31 71 MET A O 1
ATOM 556 N N . ILE A 1 72 ? -2.979 1.821 11.674 1.00 89.44 72 ILE A N 1
ATOM 557 C CA . ILE A 1 72 ? -2.034 2.945 11.567 1.00 89.44 72 ILE A CA 1
ATOM 558 C C . ILE A 1 72 ? -0.993 2.717 10.466 1.00 89.44 72 ILE A C 1
ATOM 560 O O . ILE A 1 72 ? -0.571 3.673 9.815 1.00 89.44 72 ILE A O 1
ATOM 564 N N . GLU A 1 73 ? -0.616 1.468 10.210 1.00 89.88 73 GLU A N 1
ATOM 565 C CA . GLU A 1 73 ? 0.364 1.109 9.187 1.00 89.88 73 GLU A CA 1
ATOM 566 C C . GLU A 1 73 ? -0.058 1.616 7.798 1.00 89.88 73 GLU A C 1
ATOM 568 O O . GLU A 1 73 ? 0.763 2.126 7.042 1.00 89.88 73 GLU A O 1
ATOM 573 N N . TYR A 1 74 ? -1.353 1.568 7.471 1.00 90.06 74 TYR A N 1
ATOM 574 C CA . TYR A 1 74 ? -1.851 2.048 6.177 1.00 90.06 74 TYR A CA 1
ATOM 575 C C . TYR A 1 74 ? -1.836 3.574 6.061 1.00 90.06 74 TYR A C 1
ATOM 577 O O . TYR A 1 74 ? -1.591 4.108 4.980 1.00 90.06 74 TYR A O 1
ATOM 585 N N . ARG A 1 75 ? -2.019 4.287 7.177 1.00 91.75 75 ARG A N 1
ATOM 586 C CA . ARG A 1 75 ? -1.831 5.742 7.226 1.00 91.75 75 ARG A CA 1
ATOM 587 C C . ARG A 1 75 ? -0.368 6.123 7.010 1.00 91.75 75 ARG A C 1
ATOM 589 O O . ARG A 1 75 ? -0.116 7.087 6.298 1.00 91.75 75 ARG A O 1
ATOM 596 N N . GLN A 1 76 ? 0.568 5.367 7.583 1.00 92.25 76 GLN A N 1
ATOM 597 C CA . GLN A 1 76 ? 2.005 5.600 7.405 1.00 92.25 76 GLN A CA 1
ATOM 598 C C . GLN A 1 76 ? 2.426 5.404 5.946 1.00 92.25 76 GLN A C 1
ATOM 600 O O . GLN A 1 76 ? 3.071 6.282 5.384 1.00 92.25 76 GLN A O 1
ATOM 605 N N . TYR A 1 77 ? 1.998 4.316 5.296 1.00 91.88 77 TYR A N 1
ATOM 606 C CA . TYR A 1 77 ? 2.313 4.103 3.879 1.00 91.88 77 TYR A CA 1
ATOM 607 C C . TYR A 1 77 ? 1.667 5.144 2.957 1.00 91.88 77 TYR A C 1
ATOM 609 O O . TYR A 1 77 ? 2.264 5.539 1.958 1.00 91.88 77 TYR A O 1
ATOM 617 N N . TYR A 1 78 ? 0.457 5.608 3.280 1.00 92.19 78 TYR A N 1
ATOM 618 C CA . TYR A 1 78 ? -0.171 6.708 2.551 1.00 92.19 78 TYR A CA 1
ATOM 619 C C . TYR A 1 78 ? 0.644 8.003 2.678 1.00 92.19 78 TYR A C 1
ATOM 621 O O . TYR A 1 78 ? 0.932 8.652 1.674 1.00 92.19 78 TYR A O 1
ATOM 629 N N . GLU A 1 79 ? 1.055 8.350 3.899 1.00 94.00 79 GLU A N 1
ATOM 630 C CA . GLU A 1 79 ? 1.890 9.520 4.166 1.00 94.00 79 GLU A CA 1
ATOM 631 C C . GLU A 1 79 ? 3.246 9.427 3.457 1.00 94.00 79 GLU A C 1
ATOM 633 O O . GLU A 1 79 ? 3.681 10.411 2.868 1.00 94.00 79 GLU A O 1
ATOM 638 N N . GLU A 1 80 ? 3.883 8.256 3.434 1.00 91.50 80 GLU A N 1
ATOM 639 C CA . GLU A 1 80 ? 5.150 8.045 2.724 1.00 91.50 80 GLU A CA 1
ATOM 640 C C . GLU A 1 80 ? 5.011 8.276 1.210 1.00 91.50 80 GLU A C 1
ATOM 642 O O . GLU A 1 80 ? 5.869 8.906 0.593 1.00 91.50 80 GLU A O 1
ATOM 647 N N . LEU A 1 81 ? 3.904 7.824 0.615 1.00 89.81 81 LEU A N 1
ATOM 648 C CA . LEU A 1 81 ? 3.652 7.968 -0.820 1.00 89.81 81 LEU A CA 1
ATOM 649 C C . LEU A 1 81 ? 3.233 9.382 -1.237 1.00 89.81 81 LEU A C 1
ATOM 651 O O . LEU A 1 81 ? 3.537 9.797 -2.355 1.00 89.81 81 LEU A O 1
ATOM 655 N N . THR A 1 82 ? 2.483 10.102 -0.398 1.00 91.19 82 THR A N 1
ATOM 656 C CA . THR A 1 82 ? 1.855 11.375 -0.802 1.00 91.19 82 THR A CA 1
ATOM 657 C C . THR A 1 82 ? 2.319 12.590 -0.004 1.00 91.19 82 THR A C 1
ATOM 659 O O . THR A 1 82 ? 1.963 13.712 -0.362 1.00 91.19 82 THR A O 1
ATOM 662 N N . GLY A 1 83 ? 3.022 12.396 1.111 1.00 91.50 83 GLY A N 1
ATOM 663 C CA . GLY A 1 83 ? 3.357 13.440 2.085 1.00 91.50 83 GLY A CA 1
ATOM 664 C C . GLY A 1 83 ? 2.155 14.000 2.856 1.00 91.50 83 GLY A C 1
ATOM 665 O O . GLY A 1 83 ? 2.268 15.047 3.489 1.00 91.50 83 GLY A O 1
ATOM 666 N N . ILE A 1 84 ? 0.984 13.354 2.777 1.00 91.81 84 ILE A N 1
ATOM 667 C CA . ILE A 1 84 ? -0.261 13.838 3.392 1.00 91.81 84 ILE A CA 1
ATOM 668 C C . ILE A 1 84 ? -0.644 12.910 4.535 1.00 91.81 84 ILE A C 1
ATOM 670 O O . ILE A 1 84 ? -0.741 11.701 4.366 1.00 91.81 84 ILE A O 1
ATOM 674 N N . ILE A 1 85 ? -0.955 13.499 5.682 1.00 90.62 85 ILE A N 1
ATOM 675 C CA . ILE A 1 85 ? -1.393 12.770 6.865 1.00 90.62 85 ILE A CA 1
ATOM 676 C C . ILE A 1 85 ? -2.917 12.599 6.824 1.00 90.62 85 ILE A C 1
ATOM 678 O O . ILE A 1 85 ? -3.656 13.584 6.766 1.00 90.62 85 ILE A O 1
ATOM 682 N N . LEU A 1 86 ? -3.402 11.354 6.882 1.00 88.25 86 LEU A N 1
ATOM 683 C CA . LEU A 1 86 ? -4.836 11.075 7.030 1.00 88.25 86 LEU A CA 1
ATOM 684 C C . LEU A 1 86 ? -5.308 11.397 8.457 1.00 88.25 86 LEU A C 1
ATOM 686 O O . LEU A 1 86 ? -4.575 11.197 9.427 1.00 88.25 86 LEU A O 1
ATOM 690 N N . ALA A 1 87 ? -6.538 11.897 8.583 1.00 86.88 87 ALA A N 1
ATOM 691 C CA . ALA A 1 87 ? -7.174 12.105 9.882 1.00 86.88 87 ALA A CA 1
ATOM 692 C C . ALA A 1 87 ? -7.444 10.762 10.573 1.00 86.88 87 ALA A C 1
ATOM 694 O O . ALA A 1 87 ? -7.703 9.771 9.891 1.00 86.88 87 ALA A O 1
ATOM 695 N N . ASP A 1 88 ? -7.417 10.750 11.905 1.00 78.69 88 ASP A N 1
ATOM 696 C CA . ASP A 1 88 ? -7.705 9.543 12.680 1.00 78.69 88 ASP A CA 1
ATOM 697 C C . ASP A 1 88 ? -9.113 9.001 12.375 1.00 78.69 88 ASP A C 1
ATOM 699 O O . ASP A 1 88 ? -10.039 9.789 12.126 1.00 78.69 88 ASP A O 1
ATOM 703 N N . PRO A 1 89 ? -9.304 7.666 12.377 1.00 74.94 89 PRO A N 1
ATOM 704 C CA . PRO A 1 89 ? -10.616 7.081 12.175 1.00 74.94 89 PRO A CA 1
ATOM 705 C C . PRO A 1 89 ? -11.558 7.503 13.312 1.00 74.94 89 PRO A C 1
ATOM 707 O O . PRO A 1 89 ? -11.109 7.828 14.417 1.00 74.94 89 PRO A O 1
ATOM 710 N N . PRO A 1 90 ? -12.880 7.476 13.074 1.00 71.5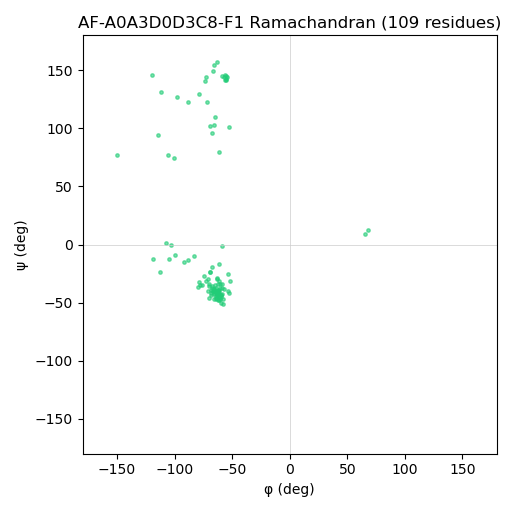0 90 PRO A N 1
ATOM 711 C CA . PRO A 1 90 ? -13.846 7.707 14.137 1.00 71.50 90 PRO A CA 1
ATOM 712 C C . PRO A 1 90 ? -13.611 6.731 15.297 1.00 71.50 90 PRO A C 1
ATOM 714 O O . PRO A 1 90 ? -13.232 5.577 15.089 1.00 71.50 90 PRO A O 1
ATOM 717 N N . ALA A 1 91 ? -13.844 7.205 16.524 1.00 73.00 91 ALA A N 1
ATOM 718 C CA . ALA A 1 91 ? -13.703 6.383 17.720 1.00 73.00 91 ALA A CA 1
ATOM 719 C C . ALA A 1 91 ? -14.548 5.106 17.608 1.00 73.00 91 ALA A C 1
ATOM 721 O O . ALA A 1 91 ? -15.657 5.129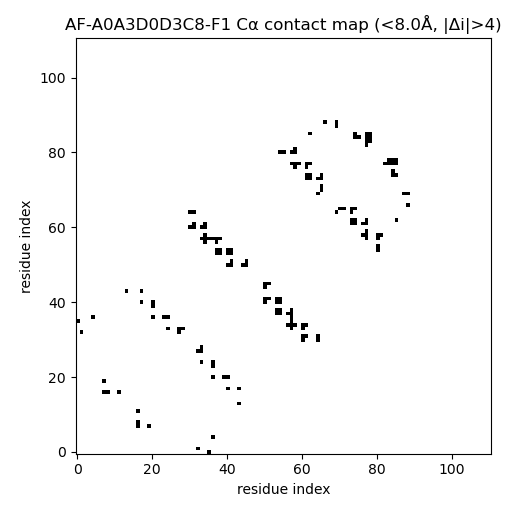 17.064 1.00 73.00 91 ALA A O 1
ATOM 722 N N . LEU A 1 92 ? -14.023 4.000 18.144 1.00 67.38 92 LEU A N 1
ATOM 723 C CA . LEU A 1 92 ? -14.758 2.742 18.199 1.00 67.38 92 LEU A CA 1
ATOM 724 C C . LEU A 1 92 ? -16.103 2.955 18.913 1.00 67.38 92 LEU A C 1
ATOM 726 O O . LEU A 1 92 ? -16.157 3.701 19.899 1.00 67.38 92 LEU A O 1
ATOM 730 N N . PRO A 1 93 ? -17.185 2.304 18.445 1.00 70.50 93 PRO A N 1
ATOM 731 C CA . PRO A 1 93 ? -18.442 2.321 19.172 1.00 70.50 93 PRO A CA 1
ATOM 732 C C . PRO A 1 93 ? -18.211 1.794 20.596 1.00 70.50 93 PRO A C 1
ATOM 734 O O . PRO A 1 93 ? -17.362 0.915 20.794 1.00 70.50 93 PRO A O 1
ATOM 737 N N . PRO A 1 94 ? -18.939 2.323 21.595 1.00 73.25 94 PRO A N 1
ATOM 738 C CA . PRO A 1 94 ? -18.827 1.829 22.958 1.00 73.25 94 PRO A CA 1
ATOM 739 C C . PRO A 1 94 ? -19.091 0.315 22.975 1.00 73.25 94 PRO A C 1
ATOM 741 O O . PRO A 1 94 ? -19.943 -0.162 22.216 1.00 73.25 94 PRO A O 1
ATOM 744 N N . PRO A 1 95 ? -18.363 -0.455 23.805 1.00 73.56 95 PRO A N 1
ATOM 745 C CA . PRO A 1 95 ? -18.612 -1.883 23.922 1.00 73.56 95 PRO A CA 1
ATOM 746 C C . PRO A 1 95 ? -20.077 -2.114 24.327 1.00 73.56 95 PRO A C 1
ATOM 748 O O . PRO A 1 95 ? -20.629 -1.313 25.088 1.00 73.56 95 PRO A O 1
ATOM 751 N N . PRO A 1 96 ? -20.729 -3.181 23.829 1.00 76.88 96 PRO A N 1
ATOM 752 C CA . PRO A 1 96 ? -22.084 -3.510 24.251 1.00 76.88 96 PRO A CA 1
ATOM 753 C C . PRO A 1 96 ? -22.127 -3.676 25.777 1.00 76.88 96 PRO A C 1
ATOM 755 O O . PRO A 1 96 ? -21.212 -4.252 26.361 1.00 76.88 96 PRO A O 1
ATOM 758 N N . GLU A 1 97 ? -23.205 -3.209 26.415 1.00 72.31 97 GLU A N 1
ATOM 759 C CA . GLU A 1 97 ? -23.407 -3.202 27.880 1.00 72.31 97 GLU A CA 1
ATOM 760 C C . GLU A 1 97 ? -23.349 -4.588 28.557 1.00 72.31 97 GLU A C 1
ATOM 762 O O . GLU A 1 97 ? -23.448 -4.696 29.777 1.00 72.31 97 GLU A O 1
ATOM 767 N N . VAL A 1 98 ? -23.146 -5.668 27.802 1.00 63.28 98 VAL A N 1
ATOM 768 C CA . VAL A 1 98 ? -23.065 -7.030 28.327 1.00 63.28 98 VAL A CA 1
ATOM 769 C C . VAL A 1 98 ? -21.605 -7.465 28.434 1.00 63.28 98 VAL A C 1
ATOM 771 O O . VAL A 1 98 ? -21.117 -8.290 27.666 1.00 63.28 98 VAL A O 1
ATOM 774 N N . VAL A 1 99 ? -20.912 -6.933 29.438 1.00 58.88 99 VAL A N 1
ATOM 775 C CA . VAL A 1 99 ? -19.779 -7.630 30.058 1.00 58.88 99 VAL A CA 1
ATOM 776 C C . VAL A 1 99 ? -20.272 -8.138 31.405 1.00 58.88 99 VAL A C 1
ATOM 778 O O . VAL A 1 99 ? -20.000 -7.568 32.457 1.00 58.88 99 VAL A O 1
ATOM 781 N N . THR A 1 100 ? -21.048 -9.222 31.383 1.00 57.62 100 THR A N 1
ATOM 782 C CA . THR A 1 100 ? -21.132 -10.086 32.558 1.00 57.62 100 THR A CA 1
ATOM 783 C C . THR A 1 100 ? -19.765 -10.727 32.703 1.00 57.62 100 THR A C 1
ATOM 785 O O . THR A 1 100 ? -19.452 -11.717 32.038 1.00 57.62 100 THR A O 1
ATOM 788 N N . THR A 1 101 ? -18.932 -10.124 33.543 1.00 56.38 101 THR A N 1
ATOM 789 C CA . THR A 1 101 ? -17.730 -10.731 34.099 1.00 56.38 101 THR A CA 1
ATOM 790 C C . THR A 1 101 ? -18.182 -11.950 34.900 1.00 56.38 101 THR A C 1
ATOM 792 O O . THR A 1 101 ? -18.342 -11.900 36.115 1.00 56.38 101 THR A O 1
ATOM 795 N N . HIS A 1 102 ? -18.465 -13.059 34.219 1.00 59.31 102 HIS A N 1
ATOM 796 C CA . HIS A 1 102 ? -18.431 -14.349 34.874 1.00 59.31 102 HIS A CA 1
ATOM 797 C C . HIS A 1 102 ? -16.967 -14.544 35.236 1.00 59.31 102 HIS A C 1
ATOM 799 O O . HIS A 1 102 ? -16.126 -14.775 34.370 1.00 59.31 102 HIS A O 1
ATOM 805 N N . THR A 1 103 ? -16.650 -14.339 36.511 1.00 59.28 103 THR A N 1
ATOM 806 C CA . THR A 1 103 ? -15.404 -14.806 37.102 1.00 59.28 103 THR A CA 1
ATOM 807 C C . THR A 1 103 ? -15.319 -16.291 36.794 1.00 59.28 103 THR A C 1
ATOM 809 O O . THR A 1 103 ? -16.037 -17.094 37.388 1.00 59.28 103 THR A O 1
ATOM 812 N N . VAL A 1 104 ? -14.524 -16.637 35.785 1.00 64.81 104 VAL A N 1
ATOM 813 C CA . VAL A 1 104 ? -14.182 -18.021 35.495 1.00 64.81 104 VAL A CA 1
ATOM 814 C C . VAL A 1 104 ? -13.377 -18.486 36.695 1.00 64.81 104 VAL A C 1
ATOM 816 O O . VAL A 1 104 ? -12.273 -18.000 36.932 1.00 64.81 104 VAL A O 1
ATOM 819 N N . ASP A 1 105 ? -13.977 -19.364 37.486 1.00 70.88 105 ASP A N 1
ATOM 820 C CA . ASP A 1 105 ? -13.283 -20.032 38.569 1.00 70.88 105 ASP A CA 1
ATOM 821 C C . ASP A 1 105 ? -12.269 -21.001 37.949 1.00 70.88 105 ASP A C 1
ATOM 823 O O . ASP A 1 105 ? -12.620 -22.049 37.404 1.00 70.88 105 ASP A O 1
ATOM 827 N N . LEU A 1 106 ? -11.003 -20.586 37.951 1.00 72.75 106 LEU A N 1
ATOM 828 C CA . LEU A 1 106 ? -9.899 -21.359 37.391 1.00 72.75 106 LEU A CA 1
ATOM 829 C C . LEU A 1 106 ? -9.605 -22.615 38.224 1.00 72.75 106 LEU A C 1
ATOM 831 O O . LEU A 1 106 ? -9.082 -23.578 37.665 1.00 72.75 106 LEU A O 1
ATOM 835 N N . GLU A 1 107 ? -9.962 -22.646 39.515 1.00 73.31 107 GLU A N 1
ATOM 836 C CA . GLU A 1 107 ? -9.804 -23.848 40.346 1.00 73.31 107 GLU A CA 1
ATOM 837 C C . GLU A 1 107 ? -10.795 -24.941 39.929 1.00 73.31 107 GLU A C 1
ATOM 839 O O . GLU A 1 107 ? -10.425 -26.112 39.867 1.00 73.31 107 GLU A O 1
ATOM 844 N N . ALA A 1 108 ? -12.014 -24.566 39.530 1.00 69.94 108 ALA A N 1
ATOM 845 C CA . ALA A 1 108 ? -13.017 -25.503 39.020 1.00 69.94 108 ALA A CA 1
ATOM 846 C C . ALA A 1 108 ? -12.650 -26.135 37.658 1.00 69.94 108 ALA A C 1
ATOM 848 O O . ALA A 1 108 ? -13.207 -27.168 37.295 1.00 69.94 108 ALA A O 1
ATOM 849 N N . LEU A 1 109 ? -11.729 -25.530 36.898 1.00 67.44 109 LEU A N 1
ATOM 850 C CA . LEU A 1 109 ? -11.260 -26.037 35.598 1.00 67.44 109 LEU A CA 1
ATOM 851 C C . LEU A 1 109 ? -10.074 -27.008 35.703 1.00 67.44 109 LEU A C 1
ATOM 853 O O . LEU A 1 109 ? -9.741 -27.661 34.714 1.00 67.44 109 LEU A O 1
ATOM 857 N N . LEU A 1 110 ? -9.421 -27.078 36.864 1.00 72.38 110 LEU A N 1
ATOM 858 C CA . LEU A 1 110 ? -8.233 -27.906 37.100 1.00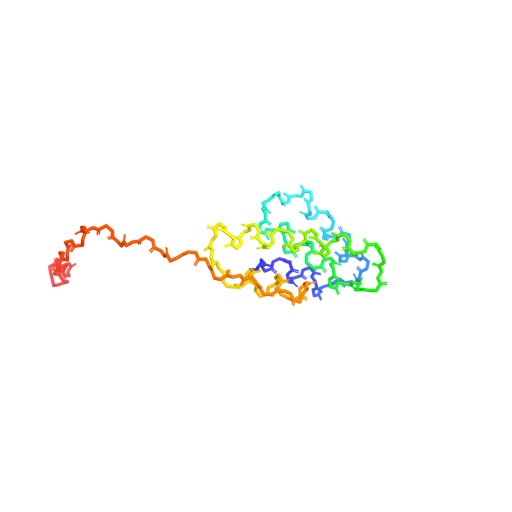 72.38 110 LEU A CA 1
ATOM 859 C C . LEU A 1 110 ? -8.512 -29.133 37.989 1.00 72.38 110 LEU A C 1
ATOM 861 O O . LEU A 1 110 ? -7.574 -29.877 38.282 1.00 72.38 110 LEU A O 1
ATOM 865 N N . ALA A 1 111 ? -9.765 -29.329 38.413 1.00 58.59 111 ALA A N 1
ATOM 866 C CA . ALA A 1 111 ? -10.219 -30.443 39.250 1.00 58.59 111 ALA A CA 1
ATOM 867 C C . ALA A 1 111 ? -10.780 -31.622 38.437 1.00 58.59 111 ALA A C 1
ATOM 869 O O . ALA A 1 111 ? -11.431 -31.381 37.394 1.00 58.59 111 ALA A O 1
#

Solvent-accessible surface area (backbone atoms only — not comparable to full-atom values): 6650 Å² total; per-residue (Å²): 134,64,71,64,61,57,51,48,67,74,75,45,59,74,71,56,35,50,53,52,45,58,53,45,54,74,73,40,82,50,62,70,59,38,20,53,43,25,40,52,52,19,69,76,43,77,86,42,82,86,26,53,63,27,37,56,51,14,32,52,36,22,51,54,52,22,74,76,66,56,47,64,68,31,43,50,54,24,22,72,65,68,75,47,81,71,80,82,64,81,78,79,78,80,78,73,92,79,72,78,79,70,77,75,62,65,70,73,73,75,108

Nearest PDB structures (foldseek):
  2kcl-assembly1_A  TM=5.871E-01  e=5.865E-01  Salinibacter ruber DSM 13855
  2dba-assembly1_A  TM=5.736E-01  e=1.871E+00  Homo sapiens
  4ga0-assembly1_A  TM=4.042E-01  e=4.787E+00  Homo sapiens
  6vp9-assembly1_B  TM=3.577E-01  e=7.447E+00  Homo sapiens

Radius of gyration: 20.4 Å; Cα contacts (8 Å, |Δi|>4): 86; chains: 1; bounding box: 41×44×56 Å

Secondary structure (DSSP, 8-state):
--HHHHHHHHHS-HHHHHHHHHHHHHH--SHHHHHHHHHHHHHH-TT-TTTHHHHHHHHHHHHHHHHHH--HHHHHHHHHHHS-PPPPPPPPPPPPS--------SSTT--

pLDDT: mean 80.8, std 12.37, range [53.44, 95.62]

Foldseek 3Di:
DDPVLVVLVVPDDLVSSLVVLVVQCVVPVDLVSLLVSLLSLCVSCVPDPVSLVSLVSSLVSLVVVCQVPQDVVSQVSNCVSPVDG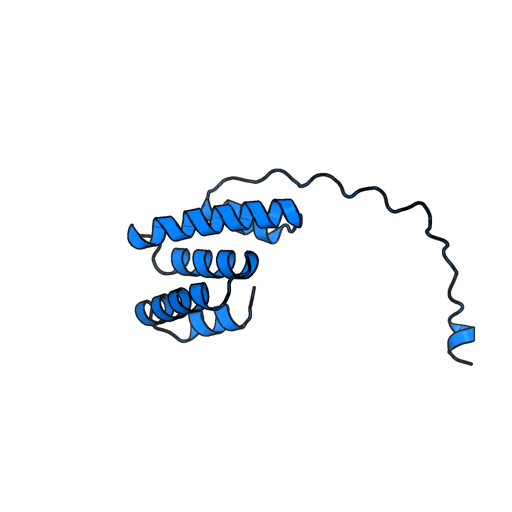DDGHPDDDDPPPPPPPPVPPVVVVVD

Mean predicted aligned error: 11.03 Å